Protein AF-A0A932XPP7-F1 (afdb_monomer)

Nearest PDB structures (foldseek):
  5tsh-assembly1_D  TM=9.395E-01  e=2.235E-09  Geobacter metallireducens GS-15
  5zfr-assembly1_C-2  TM=9.246E-01  e=1.390E-09  Geobacter sulfurreducens PCA
  1p9w-assembly1_A  TM=8.836E-01  e=1.565E-09  Vibrio cholerae
  5tsg-assembly1_D-2  TM=9.368E-01  e=6.900E-09  Geobacter metallireducens GS-15
  6f8l-assembly1_E  TM=8.990E-01  e=9.283E-09  Thermus thermophilus HB8

Solvent-accessible surface area (backbone atoms only — not comparable to full-atom values): 7023 Å² total; per-residue (Å²): 140,77,65,84,56,81,69,66,54,73,79,45,60,71,58,60,44,48,53,48,52,53,53,54,48,37,58,74,67,56,27,46,34,38,39,43,36,47,42,92,87,40,40,49,30,34,34,25,40,92,87,40,80,41,82,48,92,49,65,60,54,87,51,46,68,58,44,54,28,51,56,25,51,65,33,76,38,74,57,57,88,85,53,77,66,46,75,39,59,31,78,43,79,54,97,78,42,75,37,50,31,39,39,38,37,44,79,50,99,55,40,63,28,38,35,40,34,46,52,80,76,83,127

Sequence (123 aa):
MAGENPENLKEEPPVRRLVELVISHAIKEGAQEIRFEPLEQSVSLQCRVNGVWQPIAPPAKVLYPAIVGRLKVLAGVPSKLGAQPGKATFLHEYGGASVTCHLTITSSRFGDTVTVSLARHAS

Mean predicted aligned error: 6.15 Å

Structure (mmCIF, N/CA/C/O backbone):
data_AF-A0A932XPP7-F1
#
_entry.id   AF-A0A932XPP7-F1
#
loop_
_atom_site.group_PDB
_atom_site.id
_atom_site.type_symbol
_atom_site.label_atom_id
_atom_site.label_alt_id
_atom_site.label_comp_id
_atom_site.label_asym_id
_atom_site.label_entity_id
_atom_site.label_seq_id
_atom_site.pdbx_PDB_ins_code
_atom_site.Cartn_x
_atom_site.Cartn_y
_atom_site.Cartn_z
_atom_site.occupancy
_atom_site.B_iso_or_equiv
_atom_site.auth_seq_id
_atom_site.auth_comp_id
_atom_site.auth_asym_id
_atom_site.auth_atom_id
_atom_site.pdbx_PDB_model_num
ATOM 1 N N . MET A 1 1 ? -1.324 -18.259 -20.410 1.00 38.97 1 MET A N 1
ATOM 2 C CA . MET A 1 1 ? -1.196 -16.832 -20.760 1.00 38.97 1 MET A CA 1
ATOM 3 C C . MET A 1 1 ? -2.507 -16.155 -20.418 1.00 38.97 1 MET A C 1
ATOM 5 O O . MET A 1 1 ? -3.484 -16.370 -21.118 1.00 38.97 1 MET A O 1
ATOM 9 N N . ALA A 1 2 ? -2.550 -15.421 -19.315 1.00 41.34 2 ALA A N 1
ATOM 10 C CA . ALA A 1 2 ? -3.637 -14.501 -19.015 1.00 41.34 2 ALA A CA 1
ATOM 11 C C . ALA A 1 2 ? -2.961 -13.198 -18.593 1.00 41.34 2 ALA A C 1
ATOM 13 O O . ALA A 1 2 ? -2.680 -12.993 -17.420 1.00 41.34 2 ALA A O 1
ATOM 14 N N . GLY A 1 3 ? -2.595 -12.376 -19.580 1.00 44.12 3 GLY A N 1
ATOM 15 C CA . GLY A 1 3 ? -2.373 -10.963 -19.301 1.00 44.12 3 GLY A CA 1
ATOM 16 C C . GLY A 1 3 ? -3.700 -10.415 -18.793 1.00 44.12 3 GLY A C 1
ATOM 17 O O . GLY A 1 3 ? -4.741 -10.694 -19.391 1.00 44.12 3 GLY A O 1
ATOM 18 N N . GLU A 1 4 ? -3.680 -9.757 -17.642 1.00 50.62 4 GLU A N 1
ATOM 19 C CA . GLU A 1 4 ? -4.886 -9.316 -16.953 1.00 50.62 4 GLU A CA 1
ATOM 20 C C . GLU A 1 4 ? -5.755 -8.449 -17.872 1.00 50.62 4 GLU A C 1
ATOM 22 O O . GLU A 1 4 ? -5.385 -7.344 -18.266 1.00 50.62 4 GLU A O 1
ATOM 27 N N . ASN A 1 5 ? -6.924 -8.978 -18.241 1.00 47.81 5 ASN A N 1
ATOM 28 C CA . ASN A 1 5 ? -7.935 -8.235 -18.978 1.00 47.81 5 ASN A CA 1
ATOM 29 C C . ASN A 1 5 ? -8.579 -7.229 -18.002 1.00 47.81 5 ASN A C 1
ATOM 31 O O . ASN A 1 5 ? -9.127 -7.664 -16.983 1.00 47.81 5 ASN A O 1
ATOM 35 N N . PRO A 1 6 ? -8.580 -5.910 -18.276 1.00 50.81 6 PRO A N 1
ATOM 36 C CA . PRO A 1 6 ? -9.105 -4.891 -17.356 1.00 50.81 6 PRO A CA 1
ATOM 37 C C . PRO A 1 6 ? -10.607 -5.037 -17.045 1.00 50.81 6 PRO A C 1
ATOM 39 O O . PRO A 1 6 ? -11.132 -4.365 -16.155 1.00 50.81 6 PRO A O 1
ATOM 42 N N . GLU A 1 7 ? -11.314 -5.912 -17.759 1.00 49.75 7 GLU A N 1
ATOM 43 C CA . GLU A 1 7 ? -12.720 -6.234 -17.520 1.00 49.75 7 GLU A CA 1
ATOM 44 C C . GLU A 1 7 ? -12.923 -7.139 -16.295 1.00 49.75 7 GLU A C 1
ATOM 46 O O . GLU A 1 7 ? -13.925 -6.979 -15.603 1.00 49.75 7 GLU A O 1
ATOM 51 N N . ASN A 1 8 ? -11.942 -7.984 -15.944 1.00 51.47 8 ASN A N 1
ATOM 52 C CA . ASN A 1 8 ? -12.013 -8.880 -14.779 1.00 51.47 8 ASN A CA 1
ATOM 53 C C . ASN A 1 8 ? -11.986 -8.109 -13.440 1.00 51.47 8 ASN A C 1
ATOM 55 O O . ASN A 1 8 ? -12.499 -8.570 -12.428 1.00 51.47 8 ASN A O 1
ATOM 59 N N . LEU A 1 9 ? -11.456 -6.879 -13.442 1.00 52.78 9 LEU A N 1
ATOM 60 C CA . LEU A 1 9 ? -11.437 -5.981 -12.278 1.00 52.78 9 LEU A CA 1
ATOM 61 C C . LEU A 1 9 ? -12.823 -5.406 -11.937 1.00 52.78 9 LEU A C 1
ATOM 63 O O . LEU A 1 9 ? -13.003 -4.843 -10.856 1.00 52.78 9 LEU A O 1
ATOM 67 N N . LYS A 1 10 ? -13.804 -5.459 -12.851 1.00 54.09 10 LYS A N 1
ATOM 68 C CA . LYS A 1 10 ? -15.144 -4.889 -12.610 1.00 54.09 10 LYS A CA 1
ATOM 69 C C . LYS A 1 10 ? -15.982 -5.727 -11.640 1.00 54.09 10 LYS A C 1
ATOM 71 O O . LYS A 1 10 ? -16.845 -5.160 -10.980 1.00 54.09 10 LYS A O 1
ATOM 76 N N . GLU A 1 11 ? -15.705 -7.024 -11.535 1.00 57.41 11 GLU A N 1
ATOM 77 C CA . GLU A 1 11 ? -16.440 -7.965 -10.676 1.00 57.41 11 GLU A CA 1
ATOM 78 C C . GLU A 1 11 ? -15.771 -8.170 -9.304 1.00 57.41 11 GLU A C 1
ATOM 80 O O . GLU A 1 11 ? -16.339 -8.792 -8.406 1.00 57.41 11 GLU A O 1
ATOM 85 N N . GLU A 1 12 ? -14.567 -7.627 -9.101 1.00 63.31 12 GLU A N 1
ATOM 86 C CA . GLU A 1 12 ? -13.839 -7.764 -7.843 1.00 63.31 12 GLU A CA 1
ATOM 87 C C . GLU A 1 12 ? -14.356 -6.817 -6.749 1.00 63.31 12 GLU A C 1
ATOM 89 O O . GLU A 1 12 ? -14.720 -5.669 -7.025 1.00 63.31 12 GLU A O 1
ATOM 94 N N . PRO A 1 13 ? -14.304 -7.233 -5.467 1.00 82.06 13 PRO A N 1
ATOM 95 C CA . PRO A 1 13 ? -14.599 -6.339 -4.356 1.00 82.06 13 PRO A CA 1
ATOM 96 C C . PRO A 1 13 ? -13.755 -5.049 -4.431 1.00 82.06 13 PRO A C 1
ATOM 98 O O . PRO A 1 13 ? -12.547 -5.140 -4.676 1.00 82.06 13 PRO A O 1
ATOM 101 N N . PRO A 1 14 ? -14.320 -3.858 -4.136 1.00 84.69 14 PRO A N 1
ATOM 102 C CA . PRO A 1 14 ? -13.661 -2.562 -4.359 1.00 84.69 14 PRO A CA 1
ATOM 103 C C . PRO A 1 14 ? -12.252 -2.441 -3.762 1.00 84.69 14 PRO A C 1
ATOM 105 O O . PRO A 1 14 ? -11.364 -1.824 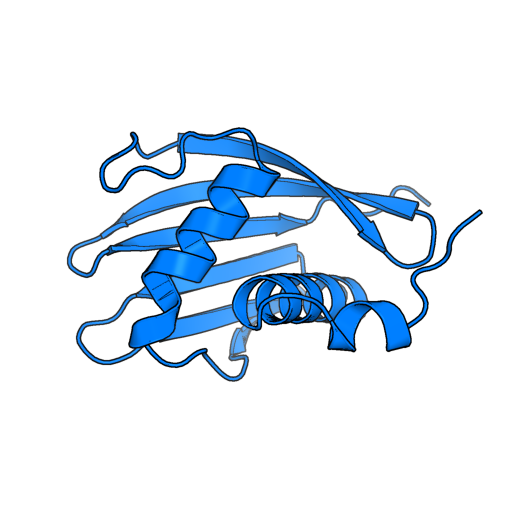-4.343 1.00 84.69 14 PRO A O 1
ATOM 108 N N . VAL A 1 15 ? -12.030 -3.066 -2.604 1.00 91.12 15 VAL A N 1
ATOM 109 C CA . VAL A 1 15 ? -10.742 -3.057 -1.897 1.00 91.12 15 VAL A CA 1
ATOM 110 C C . VAL A 1 15 ? -9.673 -3.862 -2.634 1.00 91.12 15 VAL A C 1
ATOM 112 O O . VAL A 1 15 ? -8.518 -3.444 -2.669 1.00 91.12 15 VAL A O 1
ATOM 115 N N . ARG A 1 16 ? -10.038 -5.004 -3.231 1.00 91.12 16 ARG A N 1
ATOM 116 C CA . ARG A 1 16 ? -9.100 -5.832 -4.000 1.00 91.12 16 ARG A CA 1
ATOM 117 C C . ARG A 1 16 ? -8.598 -5.052 -5.209 1.00 91.12 16 ARG A C 1
ATOM 119 O O . ARG A 1 16 ? -7.390 -4.913 -5.365 1.00 91.12 16 ARG A O 1
ATOM 126 N N . ARG A 1 17 ? -9.529 -4.462 -5.961 1.00 89.81 17 ARG A N 1
ATOM 127 C CA . ARG A 1 17 ? -9.223 -3.617 -7.116 1.00 89.81 17 ARG A CA 1
ATOM 128 C C . ARG A 1 17 ? -8.369 -2.408 -6.746 1.00 89.81 17 ARG A C 1
ATOM 130 O O . ARG A 1 17 ? -7.458 -2.058 -7.480 1.00 89.81 17 ARG A O 1
ATOM 137 N N . LEU A 1 18 ? -8.651 -1.753 -5.622 1.00 92.38 18 LEU A N 1
ATOM 138 C CA . LEU A 1 18 ? -7.849 -0.618 -5.172 1.00 92.38 18 LEU A CA 1
ATOM 139 C C . LEU A 1 18 ? -6.395 -1.024 -4.894 1.00 92.38 18 LEU A C 1
ATOM 141 O O . LEU A 1 18 ? -5.483 -0.337 -5.341 1.00 92.38 18 LEU A O 1
ATOM 145 N N . VAL A 1 19 ? -6.177 -2.122 -4.161 1.00 95.62 19 VAL A N 1
ATOM 146 C CA . VAL A 1 19 ? -4.822 -2.624 -3.873 1.00 95.62 19 VAL A CA 1
ATOM 147 C C . VAL A 1 19 ? -4.092 -2.967 -5.170 1.00 95.62 19 VAL A C 1
ATOM 149 O O . VAL A 1 19 ? -2.946 -2.561 -5.335 1.00 95.62 19 VAL A O 1
ATOM 152 N N . GLU A 1 20 ? -4.783 -3.641 -6.090 1.00 94.06 20 GLU A N 1
ATOM 153 C CA . GLU A 1 20 ? -4.279 -3.981 -7.422 1.00 94.06 20 GLU A CA 1
ATOM 154 C C . GLU A 1 20 ? -3.822 -2.731 -8.186 1.00 94.06 20 GLU A C 1
ATOM 156 O O . GLU A 1 20 ? -2.657 -2.604 -8.556 1.00 94.06 20 GLU A O 1
ATOM 161 N N . LEU A 1 21 ? -4.701 -1.730 -8.303 1.00 94.00 21 LEU A N 1
ATOM 162 C CA . LEU A 1 21 ? -4.403 -0.472 -8.989 1.00 94.00 21 LEU A CA 1
ATOM 163 C C . LEU A 1 21 ? -3.234 0.292 -8.362 1.00 94.00 21 LEU A C 1
ATOM 165 O O . LEU A 1 21 ? -2.438 0.875 -9.094 1.00 94.00 21 LEU A O 1
ATOM 169 N N . VAL A 1 22 ? -3.118 0.313 -7.031 1.00 96.06 22 VAL A N 1
ATOM 170 C CA . VAL A 1 22 ? -2.029 1.028 -6.350 1.00 96.06 22 VAL A CA 1
ATOM 171 C C . VAL A 1 22 ? -0.680 0.353 -6.601 1.00 96.06 22 VAL A C 1
ATOM 173 O O . VAL A 1 22 ? 0.290 1.050 -6.896 1.00 96.06 22 VAL A O 1
ATOM 176 N N . ILE A 1 23 ? -0.606 -0.980 -6.513 1.00 96.38 23 ILE A N 1
ATOM 177 C CA . ILE A 1 23 ? 0.642 -1.716 -6.764 1.00 96.38 23 ILE A CA 1
ATOM 178 C C . ILE A 1 23 ? 1.021 -1.615 -8.247 1.00 96.38 23 ILE A C 1
ATOM 180 O O . ILE A 1 23 ? 2.145 -1.221 -8.556 1.00 96.38 23 ILE A O 1
ATOM 184 N N . SER A 1 24 ? 0.068 -1.850 -9.152 1.00 94.56 24 SER A N 1
ATOM 185 C CA . SER A 1 24 ? 0.251 -1.696 -10.598 1.00 94.56 24 SER A CA 1
ATOM 186 C C . SER A 1 24 ? 0.724 -0.288 -10.982 1.00 94.56 24 SER A C 1
ATOM 188 O O . SER A 1 24 ? 1.665 -0.132 -11.761 1.00 94.56 24 SER A O 1
ATOM 190 N N . HIS A 1 25 ? 0.115 0.761 -10.415 1.00 93.88 25 HIS A N 1
ATOM 191 C CA . HIS A 1 25 ? 0.551 2.141 -10.637 1.00 93.88 25 HIS A CA 1
ATOM 192 C C . HIS A 1 25 ? 1.984 2.362 -10.145 1.00 93.88 25 HIS A C 1
ATOM 194 O O . HIS A 1 25 ? 2.804 2.891 -10.886 1.00 93.88 25 HIS A O 1
ATOM 200 N N . ALA A 1 26 ? 2.319 1.909 -8.937 1.00 95.75 26 ALA A N 1
ATOM 201 C CA . ALA A 1 26 ? 3.664 2.054 -8.391 1.00 95.75 26 ALA A CA 1
ATOM 202 C C . ALA A 1 26 ? 4.728 1.333 -9.238 1.00 95.75 26 ALA A C 1
ATOM 204 O O . ALA A 1 26 ? 5.797 1.895 -9.468 1.00 95.75 26 ALA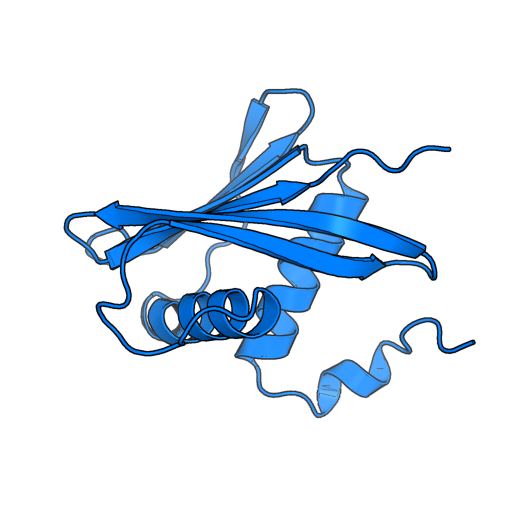 A O 1
ATOM 205 N N . ILE A 1 27 ? 4.431 0.132 -9.747 1.00 94.88 27 ILE A N 1
ATOM 206 C CA . ILE A 1 27 ? 5.319 -0.595 -10.666 1.00 94.88 27 ILE A CA 1
ATOM 207 C C . ILE A 1 27 ? 5.503 0.196 -11.964 1.00 94.88 27 ILE A C 1
ATOM 209 O O . ILE A 1 27 ? 6.633 0.386 -12.411 1.00 94.88 27 ILE A O 1
ATOM 213 N N . LYS A 1 28 ? 4.409 0.706 -12.542 1.00 93.06 28 LYS A N 1
ATOM 214 C CA . LYS A 1 28 ? 4.439 1.510 -13.769 1.00 93.06 28 LYS A CA 1
ATOM 215 C C . LYS A 1 28 ? 5.281 2.781 -13.627 1.00 93.06 28 LYS A C 1
ATOM 217 O O . LY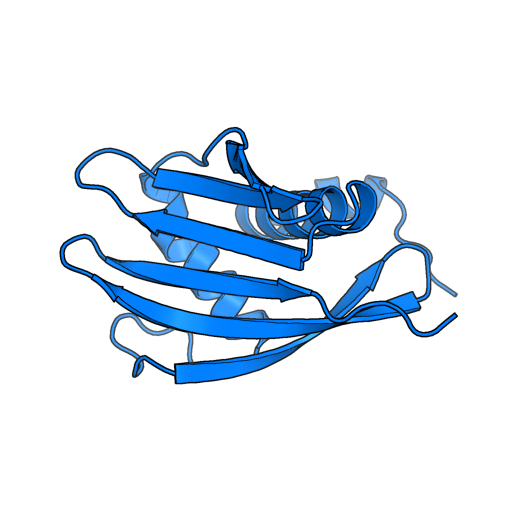S A 1 28 ? 6.021 3.116 -14.546 1.00 93.06 28 LYS A O 1
ATOM 222 N N . GLU A 1 29 ? 5.196 3.455 -12.483 1.00 93.69 29 GLU A N 1
ATOM 223 C CA . GLU A 1 29 ? 5.993 4.650 -12.172 1.00 93.69 29 GLU A CA 1
ATOM 224 C C . GLU A 1 29 ? 7.450 4.320 -11.788 1.00 93.69 29 GLU A C 1
ATOM 226 O O . GLU A 1 29 ? 8.245 5.219 -11.513 1.00 93.69 29 GLU A O 1
ATOM 231 N N . GLY A 1 30 ? 7.831 3.038 -11.738 1.00 93.56 30 GLY A N 1
ATOM 232 C CA . GLY A 1 30 ? 9.167 2.613 -11.321 1.00 93.56 30 GLY A CA 1
ATOM 233 C C . GLY A 1 30 ? 9.451 2.880 -9.839 1.00 93.56 30 GLY A C 1
ATOM 234 O O . GLY A 1 30 ? 10.605 3.094 -9.454 1.00 93.56 30 GLY A O 1
ATOM 235 N N . ALA A 1 31 ? 8.417 2.899 -8.995 1.00 96.62 31 ALA A N 1
ATOM 236 C CA . ALA A 1 31 ? 8.554 3.111 -7.561 1.00 96.62 31 ALA A CA 1
ATOM 237 C C . ALA A 1 31 ? 9.329 1.967 -6.888 1.00 96.62 31 ALA A C 1
ATOM 239 O O . ALA A 1 31 ? 9.264 0.809 -7.289 1.00 96.62 31 ALA A O 1
ATOM 240 N N . GLN A 1 32 ? 10.068 2.300 -5.834 1.00 96.56 32 GLN A N 1
ATOM 241 C CA . GLN A 1 32 ? 10.793 1.340 -5.004 1.00 96.56 32 GLN A CA 1
ATOM 242 C C . GLN A 1 32 ? 9.953 0.895 -3.805 1.00 96.56 32 GLN A C 1
ATOM 244 O O . GLN A 1 32 ? 10.099 -0.225 -3.323 1.00 96.56 32 GLN A O 1
ATOM 249 N N . GLU A 1 33 ? 9.090 1.779 -3.301 1.00 97.06 33 GLU A N 1
ATOM 250 C CA . GLU A 1 33 ? 8.282 1.535 -2.108 1.00 97.06 33 GLU A CA 1
ATOM 251 C C . GLU A 1 33 ? 6.917 2.209 -2.222 1.00 97.06 33 GLU A C 1
ATOM 253 O O . GLU A 1 33 ? 6.796 3.288 -2.799 1.00 97.06 33 GLU A O 1
ATOM 258 N N . ILE A 1 34 ? 5.910 1.595 -1.611 1.00 98.19 34 ILE A N 1
ATOM 259 C CA . ILE A 1 34 ? 4.574 2.146 -1.391 1.00 98.19 34 ILE A CA 1
ATOM 260 C C . ILE A 1 34 ? 4.340 2.148 0.114 1.00 98.19 34 ILE A C 1
ATOM 262 O O . ILE A 1 34 ? 4.507 1.113 0.759 1.00 98.19 34 ILE A O 1
ATOM 266 N N . ARG A 1 35 ? 3.938 3.279 0.686 1.00 98.12 35 ARG A N 1
ATOM 267 C CA . ARG A 1 35 ? 3.639 3.416 2.111 1.00 98.12 35 ARG A CA 1
ATOM 268 C C . ARG A 1 35 ? 2.190 3.818 2.317 1.00 98.12 35 ARG A C 1
ATOM 270 O O . ARG A 1 35 ? 1.754 4.858 1.837 1.00 98.12 35 ARG A O 1
ATOM 277 N N . PHE A 1 36 ? 1.494 3.000 3.092 1.00 96.88 36 PHE A N 1
ATOM 278 C CA . PHE A 1 36 ? 0.162 3.227 3.620 1.00 96.88 36 PHE A CA 1
ATOM 279 C C . PHE A 1 36 ? 0.305 3.549 5.108 1.00 96.88 36 PHE A C 1
ATOM 281 O O . PHE A 1 36 ? 0.719 2.692 5.890 1.00 96.88 36 PHE A O 1
ATOM 288 N N . GLU A 1 37 ? -0.002 4.778 5.502 1.00 96.50 37 GLU A N 1
ATOM 289 C CA . GLU A 1 37 ? 0.111 5.221 6.890 1.00 96.50 37 GLU A CA 1
ATOM 290 C C . GLU A 1 37 ? -1.242 5.735 7.394 1.00 96.50 37 GLU A C 1
ATOM 292 O O . GLU A 1 37 ? -1.799 6.685 6.833 1.00 96.50 37 GLU A O 1
ATOM 297 N N . PRO A 1 38 ? -1.811 5.124 8.445 1.00 95.88 38 PRO A N 1
ATOM 298 C CA . PRO A 1 38 ? -3.035 5.618 9.033 1.00 95.88 38 PRO A CA 1
ATOM 299 C C . PRO A 1 38 ? -2.733 6.846 9.895 1.00 95.88 38 PRO A C 1
ATOM 301 O O . PRO A 1 38 ? -1.924 6.793 10.815 1.00 95.88 38 PRO A O 1
ATOM 304 N N . LEU A 1 39 ? -3.460 7.929 9.653 1.00 96.62 39 LEU A N 1
ATOM 305 C CA . LEU A 1 39 ? -3.505 9.106 10.518 1.00 96.62 39 LEU A CA 1
ATOM 306 C C . LEU A 1 39 ? -4.799 9.087 11.339 1.00 96.62 39 LEU A C 1
ATOM 308 O O . LEU A 1 39 ? -5.628 8.188 11.179 1.00 96.62 39 LEU A O 1
ATOM 312 N N . GLU A 1 40 ? -4.995 10.069 12.213 1.00 95.62 40 GLU A N 1
ATOM 313 C CA . GLU A 1 40 ? -6.166 10.124 13.096 1.00 95.62 40 GLU A CA 1
ATOM 314 C C . GLU A 1 40 ? -7.492 10.086 12.317 1.00 95.62 40 GLU A C 1
ATOM 316 O O . GLU A 1 40 ? -8.346 9.245 12.589 1.00 95.62 40 GLU A O 1
ATOM 321 N N . GLN A 1 41 ? -7.629 10.941 11.300 1.00 95.50 41 GLN A N 1
ATOM 322 C CA . GLN A 1 41 ? -8.863 11.104 10.514 1.00 95.50 41 GLN A CA 1
ATOM 323 C C . GLN A 1 41 ? -8.685 10.776 9.022 1.00 95.50 41 GLN A C 1
ATOM 325 O O . GLN A 1 41 ? -9.624 10.877 8.235 1.00 95.50 41 GLN A O 1
ATOM 330 N N . SER A 1 42 ? -7.484 10.379 8.604 1.00 96.69 42 SER A N 1
ATOM 331 C CA . SER A 1 42 ? -7.143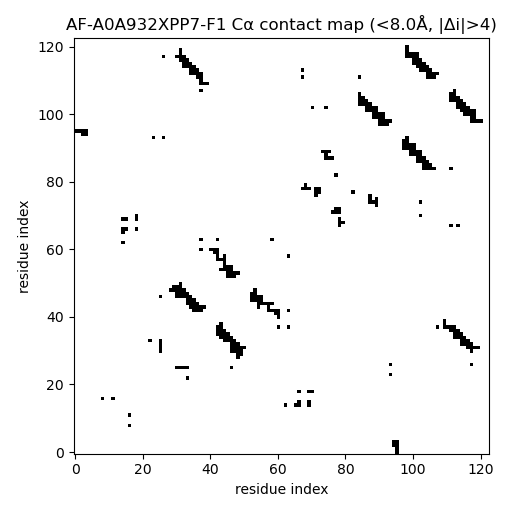 10.174 7.195 1.00 96.69 42 SER A CA 1
ATOM 332 C C . SER A 1 42 ? -6.101 9.070 7.015 1.00 96.69 42 SER A C 1
ATOM 334 O O . SER A 1 42 ? -5.671 8.418 7.970 1.00 96.69 42 SER A O 1
ATOM 336 N N . VAL A 1 43 ? -5.732 8.813 5.765 1.00 97.31 43 VAL A N 1
ATOM 337 C CA . VAL A 1 43 ? -4.643 7.911 5.390 1.00 97.31 43 VAL A CA 1
ATOM 338 C C . VAL A 1 43 ? -3.663 8.723 4.558 1.00 97.31 43 VAL A C 1
ATOM 340 O O . VAL A 1 43 ? -4.084 9.475 3.684 1.00 97.31 43 VAL A O 1
ATOM 343 N N . SER A 1 44 ? -2.371 8.580 4.829 1.00 97.50 44 SER A N 1
ATOM 344 C CA . SER A 1 44 ? -1.316 9.008 3.918 1.00 97.50 44 SER A CA 1
ATOM 345 C C . SER A 1 44 ? -0.956 7.828 3.019 1.00 97.50 44 SER A C 1
ATOM 347 O O . SER A 1 44 ? -0.713 6.721 3.506 1.00 97.50 44 SER A O 1
ATOM 349 N N . LEU A 1 45 ? -0.964 8.052 1.706 1.00 97.94 45 LEU A N 1
ATOM 350 C CA . LEU A 1 45 ? -0.496 7.092 0.714 1.00 97.94 45 LEU A CA 1
ATOM 351 C C . LEU A 1 45 ? 0.610 7.748 -0.105 1.00 97.94 45 LEU A C 1
ATOM 353 O O . LEU A 1 45 ? 0.397 8.798 -0.708 1.00 97.94 45 LEU A O 1
ATOM 357 N N . GLN A 1 46 ? 1.794 7.146 -0.109 1.00 98.00 46 GLN A N 1
ATOM 358 C CA . GLN A 1 46 ? 2.955 7.691 -0.807 1.00 98.00 46 GLN A CA 1
ATOM 359 C C . GLN A 1 46 ? 3.710 6.587 -1.541 1.00 98.00 46 GLN A C 1
ATOM 361 O O . GLN A 1 46 ? 3.834 5.477 -1.026 1.00 98.00 46 GLN A O 1
ATOM 366 N N . CYS A 1 47 ? 4.261 6.897 -2.710 1.00 97.44 47 CYS A N 1
ATOM 367 C CA . CYS A 1 47 ? 5.238 6.054 -3.390 1.00 97.44 47 CYS A CA 1
ATOM 368 C C . CYS A 1 47 ? 6.622 6.701 -3.339 1.00 97.44 47 CYS A C 1
ATOM 370 O O . CYS A 1 47 ? 6.751 7.923 -3.304 1.00 97.44 47 CYS A O 1
ATOM 372 N N . ARG A 1 48 ? 7.677 5.888 -3.326 1.00 97.69 48 ARG A N 1
ATOM 373 C CA . ARG A 1 48 ? 9.054 6.364 -3.438 1.00 97.69 48 ARG A CA 1
ATOM 374 C C . ARG A 1 48 ? 9.551 6.132 -4.854 1.00 97.69 48 ARG A C 1
ATOM 376 O O . ARG A 1 48 ? 9.869 5.000 -5.206 1.00 97.69 48 ARG A O 1
ATOM 383 N N . VAL A 1 49 ? 9.625 7.187 -5.654 1.00 95.81 49 VAL A N 1
ATOM 384 C CA . VAL A 1 49 ? 10.082 7.144 -7.050 1.00 95.81 49 VAL A CA 1
ATOM 385 C C . VAL A 1 49 ? 11.411 7.880 -7.137 1.00 95.81 49 VAL A C 1
ATOM 387 O O . VAL A 1 49 ? 11.542 8.990 -6.627 1.00 95.81 49 VAL A O 1
ATOM 390 N N . ASN A 1 50 ? 12.426 7.250 -7.733 1.00 92.19 50 ASN A N 1
ATOM 391 C CA . ASN A 1 50 ? 13.794 7.779 -7.795 1.00 92.19 50 ASN A CA 1
ATOM 392 C C . ASN A 1 50 ? 14.314 8.322 -6.449 1.00 92.19 50 ASN A C 1
ATOM 394 O O . ASN A 1 50 ? 14.938 9.376 -6.377 1.00 92.19 50 ASN A O 1
ATOM 398 N N . GLY A 1 51 ? 14.022 7.607 -5.359 1.00 92.00 51 GLY A N 1
ATOM 399 C CA . GLY A 1 51 ? 14.439 7.985 -4.011 1.00 92.00 51 GLY A CA 1
ATOM 400 C C . GLY A 1 51 ? 13.590 9.065 -3.328 1.00 92.00 51 GLY A C 1
ATOM 401 O O . GLY A 1 51 ? 13.781 9.262 -2.125 1.00 92.00 51 GLY A O 1
ATOM 402 N N . VAL A 1 52 ? 12.635 9.690 -4.021 1.00 96.62 52 VAL A N 1
ATOM 403 C CA . VAL A 1 52 ? 11.789 10.782 -3.512 1.00 96.62 52 VAL A CA 1
ATOM 404 C C . VAL A 1 52 ? 10.383 10.275 -3.190 1.00 96.62 52 VAL A C 1
ATOM 406 O O . VAL A 1 52 ? 9.781 9.562 -3.988 1.00 96.62 52 VAL A O 1
ATOM 409 N N . TRP A 1 53 ? 9.847 10.650 -2.026 1.00 97.69 53 TRP A N 1
ATOM 410 C CA . TRP A 1 53 ? 8.461 10.353 -1.657 1.00 97.69 53 TRP A CA 1
ATOM 411 C C . TRP A 1 53 ? 7.493 11.278 -2.392 1.00 97.69 53 TRP A C 1
ATOM 413 O O . TRP A 1 53 ? 7.593 12.500 -2.285 1.00 97.69 53 TRP A O 1
ATOM 423 N N . GLN A 1 54 ? 6.541 10.688 -3.101 1.00 96.62 54 GLN A N 1
ATOM 424 C CA . GLN A 1 54 ? 5.494 11.376 -3.839 1.00 96.62 54 GLN A CA 1
ATOM 425 C C . GLN A 1 54 ? 4.125 10.942 -3.299 1.00 96.62 54 GLN A C 1
ATOM 427 O O . GLN A 1 54 ? 3.891 9.743 -3.120 1.00 96.62 54 GLN A O 1
ATOM 432 N N . PRO A 1 55 ? 3.222 11.885 -2.983 1.00 96.31 55 PRO A N 1
ATOM 433 C CA . PRO A 1 55 ? 1.884 11.549 -2.519 1.00 96.31 55 PRO A CA 1
ATOM 434 C C . PRO A 1 55 ? 1.040 10.964 -3.655 1.00 96.31 55 PRO A C 1
ATOM 436 O O . PRO A 1 55 ? 1.077 11.445 -4.785 1.00 96.31 55 PRO A O 1
ATOM 439 N N . ILE A 1 56 ? 0.228 9.965 -3.323 1.00 94.88 56 ILE A N 1
ATOM 440 C CA . ILE A 1 56 ? -0.826 9.415 -4.180 1.00 94.88 56 ILE A CA 1
ATOM 441 C C . ILE A 1 56 ? -2.168 9.715 -3.506 1.00 94.88 56 ILE A C 1
ATOM 443 O O . ILE A 1 56 ? -2.241 9.834 -2.281 1.00 94.88 56 ILE A O 1
ATOM 447 N N . ALA A 1 57 ? -3.239 9.831 -4.296 1.00 93.19 57 ALA A N 1
ATOM 448 C CA . ALA A 1 57 ? -4.594 9.980 -3.776 1.00 93.19 57 ALA A CA 1
ATOM 449 C C . ALA A 1 57 ? -4.898 8.882 -2.732 1.00 93.19 57 ALA A C 1
ATOM 451 O O . ALA A 1 57 ? -4.908 7.695 -3.077 1.00 93.19 57 ALA A O 1
ATOM 452 N N . PRO A 1 58 ? -5.115 9.244 -1.454 1.00 94.12 58 PRO A N 1
ATOM 453 C CA . PRO A 1 58 ? -5.285 8.253 -0.411 1.00 94.12 58 PRO A CA 1
ATOM 454 C C . PRO A 1 58 ? -6.687 7.641 -0.454 1.00 94.12 58 PRO A C 1
ATOM 456 O O . PRO A 1 58 ? -7.652 8.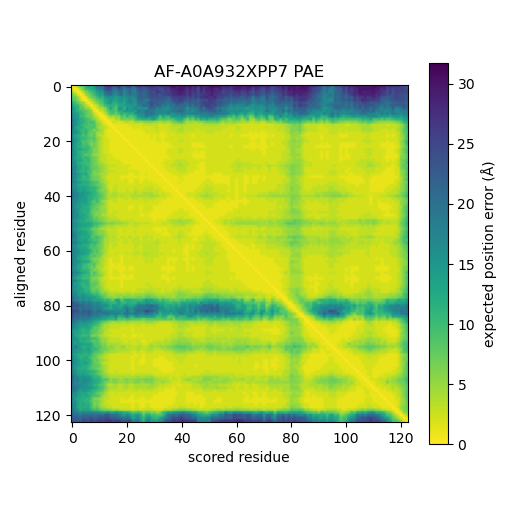296 -0.860 1.00 94.12 58 PRO A O 1
ATOM 459 N N . PRO A 1 59 ? -6.843 6.396 0.018 1.00 93.06 59 PRO A N 1
ATOM 460 C CA . PRO A 1 59 ? -8.160 5.814 0.198 1.00 93.06 59 PRO A CA 1
ATOM 461 C C . PRO A 1 59 ? -8.921 6.499 1.335 1.00 93.06 59 PRO A C 1
ATOM 463 O O . PRO A 1 59 ? -8.334 7.039 2.276 1.00 93.06 59 PRO A O 1
ATOM 466 N N . ALA A 1 60 ? -10.250 6.388 1.305 1.00 94.19 60 ALA A N 1
ATOM 467 C CA . ALA A 1 60 ? -11.072 6.768 2.445 1.00 94.19 60 ALA A CA 1
ATOM 468 C C . ALA A 1 60 ? -10.652 5.971 3.694 1.00 94.19 60 ALA A C 1
ATOM 470 O O . ALA A 1 60 ? -10.483 4.751 3.632 1.00 94.19 60 ALA A O 1
ATOM 471 N N . LYS A 1 61 ? -10.536 6.647 4.846 1.00 93.31 61 LYS A N 1
ATOM 472 C CA . LYS A 1 61 ? -10.081 6.051 6.117 1.00 93.31 61 LYS A CA 1
ATOM 473 C C . LYS A 1 61 ? -10.842 4.776 6.492 1.00 93.31 61 LYS A C 1
ATOM 475 O O . LYS A 1 61 ? -10.237 3.825 6.979 1.00 93.31 61 LYS A O 1
ATOM 480 N N . VAL A 1 62 ? -12.144 4.732 6.209 1.00 93.19 62 VAL A N 1
ATOM 481 C CA . VAL A 1 62 ? -13.019 3.576 6.469 1.00 93.19 62 VAL A CA 1
ATOM 482 C C . VAL A 1 62 ? -12.586 2.302 5.727 1.00 93.19 62 VAL A C 1
ATOM 484 O O . VAL A 1 62 ? -12.812 1.200 6.216 1.00 93.19 62 VAL A O 1
ATOM 487 N N . LEU A 1 63 ? -11.916 2.431 4.578 1.00 93.69 63 LEU A N 1
ATOM 488 C CA . LEU A 1 63 ? -11.434 1.296 3.786 1.00 93.69 63 LEU A CA 1
ATOM 489 C C . LEU A 1 63 ? -10.095 0.748 4.294 1.00 93.69 63 LEU A C 1
ATOM 491 O O . LEU A 1 63 ? -9.713 -0.367 3.937 1.00 93.69 63 LEU A O 1
ATOM 495 N N . TYR A 1 64 ? -9.380 1.504 5.130 1.00 93.75 64 TYR A N 1
ATOM 496 C CA . TYR A 1 64 ? -8.018 1.181 5.545 1.00 93.75 64 TYR A CA 1
ATOM 497 C C . TYR A 1 64 ? -7.863 -0.212 6.183 1.00 93.75 64 TYR A C 1
ATOM 499 O O . TYR A 1 64 ? -6.977 -0.954 5.756 1.00 93.75 64 TYR A O 1
ATOM 507 N N . PRO A 1 65 ? -8.728 -0.644 7.126 1.00 92.00 65 PRO A N 1
ATOM 508 C CA . PRO A 1 65 ? -8.601 -1.976 7.721 1.00 92.00 65 PRO A CA 1
ATOM 509 C C . PRO A 1 65 ? -8.727 -3.102 6.687 1.00 92.00 65 PRO A C 1
ATOM 511 O O . PRO A 1 65 ? -8.010 -4.099 6.758 1.00 92.00 65 PRO A O 1
ATOM 514 N N . ALA A 1 66 ? -9.601 -2.926 5.692 1.00 92.81 66 ALA A N 1
ATOM 515 C CA . ALA A 1 66 ? -9.791 -3.901 4.626 1.00 92.81 66 ALA A CA 1
ATOM 516 C C . ALA A 1 66 ? -8.583 -3.949 3.674 1.00 92.81 66 ALA A C 1
ATOM 518 O O . ALA A 1 66 ? -8.189 -5.033 3.245 1.00 92.81 66 ALA A O 1
ATOM 519 N N . ILE A 1 67 ? -7.960 -2.800 3.388 1.00 94.56 67 ILE A N 1
ATOM 520 C CA . ILE A 1 67 ? -6.724 -2.708 2.592 1.00 94.56 67 ILE A CA 1
ATOM 521 C C . ILE A 1 67 ? -5.586 -3.460 3.288 1.00 94.56 67 ILE A C 1
ATOM 523 O O . ILE A 1 67 ? -4.954 -4.323 2.679 1.00 94.56 67 ILE A O 1
ATOM 527 N N . VAL A 1 68 ? -5.372 -3.199 4.583 1.00 93.56 68 VAL A N 1
ATOM 528 C CA . VAL A 1 68 ? -4.364 -3.908 5.389 1.00 93.56 68 VAL A CA 1
ATOM 529 C C . VAL A 1 68 ? -4.647 -5.412 5.404 1.00 93.56 68 VAL A C 1
ATOM 531 O O . VAL A 1 68 ? -3.738 -6.212 5.191 1.00 93.56 68 VAL A O 1
ATOM 534 N N . GLY A 1 69 ? -5.907 -5.812 5.600 1.00 92.56 69 GLY A N 1
ATOM 535 C CA . GLY A 1 69 ? -6.319 -7.215 5.552 1.00 92.56 69 GLY A CA 1
ATOM 536 C C . GLY A 1 69 ? -6.023 -7.877 4.204 1.00 92.56 69 GLY A C 1
ATOM 537 O O . GLY A 1 69 ? -5.503 -8.990 4.174 1.00 92.56 69 GLY A O 1
ATOM 538 N N . ARG A 1 70 ? -6.285 -7.188 3.086 1.00 94.12 70 ARG A N 1
ATOM 539 C CA . ARG A 1 70 ? -5.988 -7.696 1.740 1.00 94.12 70 ARG A CA 1
ATOM 540 C C . ARG A 1 70 ? -4.488 -7.882 1.517 1.00 94.12 70 ARG A C 1
ATOM 542 O O . ARG A 1 70 ? -4.099 -8.925 1.000 1.00 94.12 70 ARG A O 1
ATOM 549 N N . LEU A 1 71 ? -3.659 -6.925 1.936 1.00 94.56 71 LEU A N 1
ATOM 550 C CA . LEU A 1 71 ? -2.198 -7.036 1.851 1.00 94.56 71 LEU A CA 1
ATOM 551 C C . LEU A 1 71 ? -1.667 -8.193 2.712 1.00 94.56 71 LEU A C 1
ATOM 553 O O . LEU A 1 71 ? -0.828 -8.961 2.250 1.00 94.56 71 LEU A O 1
ATOM 557 N N . LYS A 1 72 ? -2.211 -8.380 3.924 1.00 91.94 72 LYS A N 1
ATOM 558 C CA . LYS A 1 72 ? 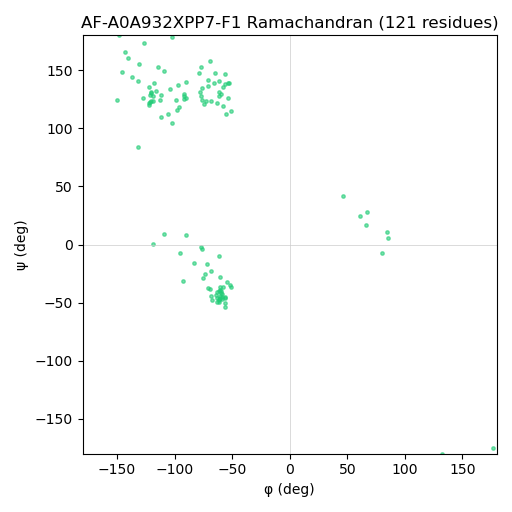-1.895 -9.536 4.781 1.00 91.94 72 LYS A CA 1
ATOM 559 C C . LYS A 1 72 ? -2.233 -10.859 4.083 1.00 91.94 72 LYS A C 1
ATOM 561 O O . LYS A 1 72 ? -1.382 -11.738 4.031 1.00 91.94 72 LYS A O 1
ATOM 566 N N . VAL A 1 73 ? -3.417 -10.967 3.472 1.00 92.31 73 VAL A N 1
ATOM 567 C CA . VAL A 1 73 ? -3.828 -12.161 2.707 1.00 92.31 73 VAL A CA 1
ATOM 568 C C . VAL A 1 73 ? -2.892 -12.435 1.530 1.00 92.31 73 VAL A C 1
ATOM 570 O O . VAL A 1 73 ? -2.478 -13.578 1.360 1.00 92.31 73 VAL A O 1
ATOM 573 N N . LEU A 1 74 ? -2.530 -11.413 0.743 1.00 92.75 74 LEU A N 1
ATOM 574 C CA . LEU A 1 74 ? -1.581 -11.564 -0.371 1.00 92.75 74 LEU A CA 1
ATOM 575 C C . LEU A 1 74 ? -0.228 -12.107 0.102 1.00 92.75 74 LEU A C 1
ATOM 577 O O . LEU A 1 74 ? 0.377 -12.925 -0.580 1.00 92.75 74 LEU A O 1
ATOM 581 N N . ALA A 1 75 ? 0.209 -11.693 1.290 1.00 91.94 75 ALA A N 1
ATOM 582 C CA . ALA A 1 75 ? 1.474 -12.104 1.884 1.00 91.94 75 ALA A CA 1
ATOM 583 C C . ALA A 1 75 ? 1.404 -13.367 2.758 1.00 91.94 75 ALA A C 1
ATOM 585 O O . ALA A 1 75 ? 2.378 -13.685 3.437 1.00 91.94 75 ALA A O 1
ATOM 586 N N . GLY A 1 76 ? 0.269 -14.077 2.780 1.00 90.06 76 GLY A N 1
ATOM 587 C CA . GLY A 1 76 ? 0.093 -15.278 3.606 1.00 90.06 76 GLY A CA 1
ATOM 588 C C . GLY A 1 76 ? 0.104 -15.012 5.119 1.00 90.06 76 GLY A C 1
ATOM 589 O O . GLY A 1 76 ? 0.280 -15.935 5.911 1.00 90.06 76 GLY A O 1
ATOM 590 N N . VAL A 1 77 ? -0.084 -13.759 5.537 1.00 87.12 77 VAL A N 1
ATOM 591 C CA . VAL A 1 77 ? -0.145 -13.340 6.942 1.00 87.12 77 VAL A CA 1
ATOM 592 C C . VAL A 1 77 ? -1.600 -13.398 7.427 1.00 87.12 77 VAL A C 1
ATOM 594 O O . VAL A 1 77 ? -2.506 -12.983 6.697 1.00 87.12 77 VAL A O 1
ATOM 597 N N . PRO A 1 78 ? -1.874 -13.854 8.666 1.00 83.69 78 PRO A N 1
ATOM 598 C CA . PRO A 1 78 ? -3.220 -13.817 9.230 1.00 83.69 78 PRO A CA 1
ATOM 599 C C . PRO A 1 78 ? -3.828 -12.408 9.177 1.00 83.69 78 PRO A C 1
ATOM 601 O O . PRO A 1 78 ? -3.258 -11.448 9.691 1.00 83.69 78 PRO A O 1
ATOM 604 N N . SER A 1 79 ? -5.021 -12.284 8.596 1.00 76.00 79 SER A N 1
ATOM 605 C CA . SER A 1 79 ? -5.708 -10.999 8.386 1.00 76.00 79 SER A CA 1
ATOM 606 C C . SER A 1 79 ? -6.354 -10.408 9.645 1.00 76.00 79 SER A C 1
ATOM 608 O O . SER A 1 79 ? -6.898 -9.304 9.592 1.00 76.00 79 SER A O 1
ATOM 610 N N . LYS A 1 80 ? -6.309 -11.120 10.779 1.00 74.44 8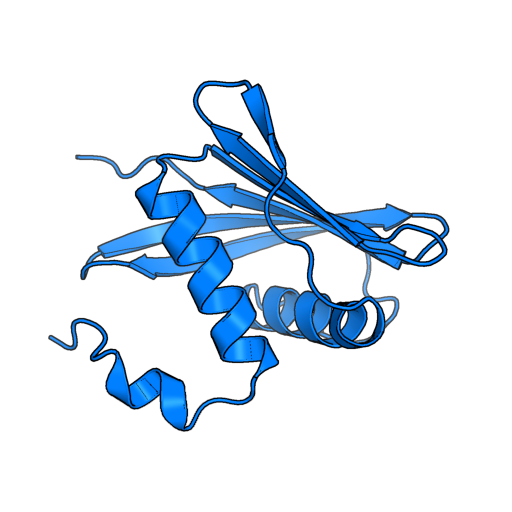0 LYS A N 1
ATOM 611 C CA . LYS A 1 80 ? -6.920 -10.678 12.039 1.00 74.44 80 LYS A CA 1
ATOM 612 C C . LYS A 1 80 ? -6.291 -9.368 12.526 1.00 74.44 80 LYS A C 1
ATOM 614 O O . LYS A 1 80 ? -5.075 -9.166 12.454 1.00 74.44 80 LYS A O 1
ATOM 619 N N . LEU A 1 81 ? -7.137 -8.490 13.061 1.00 58.94 81 LEU A N 1
ATOM 620 C CA . LEU A 1 81 ? -6.702 -7.280 13.751 1.00 58.94 81 LEU A CA 1
ATOM 621 C C . LEU A 1 81 ? -5.818 -7.679 14.949 1.00 58.94 81 LEU A C 1
ATOM 623 O O . LEU A 1 81 ? -6.196 -8.565 15.712 1.00 58.94 81 LEU A O 1
ATOM 627 N N . GLY A 1 82 ? -4.632 -7.075 15.082 1.00 55.72 82 GLY A N 1
ATOM 628 C CA . GLY A 1 82 ? -3.663 -7.414 16.135 1.00 55.72 82 GLY A CA 1
ATOM 629 C C . GLY A 1 82 ? -2.716 -8.586 15.830 1.00 55.72 82 GLY A C 1
ATOM 630 O O . GLY A 1 82 ? -1.951 -8.976 16.709 1.00 55.72 82 GLY A O 1
ATOM 631 N N . ALA A 1 83 ? -2.731 -9.152 14.613 1.00 62.12 83 ALA A N 1
ATOM 632 C CA . ALA A 1 83 ? -1.650 -10.041 14.168 1.00 62.12 83 ALA A CA 1
ATOM 633 C C . ALA A 1 83 ? -0.293 -9.316 14.271 1.00 62.12 83 ALA A C 1
ATOM 635 O O . ALA A 1 83 ? -0.225 -8.130 13.945 1.00 62.12 83 ALA A O 1
ATOM 636 N N . GLN A 1 84 ? 0.751 -10.014 14.742 1.00 64.69 84 GLN A N 1
ATOM 637 C CA . GLN A 1 84 ? 2.036 -9.388 15.076 1.00 64.69 84 GLN A CA 1
ATOM 638 C C . GLN A 1 84 ? 2.599 -8.562 13.904 1.00 64.69 84 GLN A C 1
ATOM 640 O O . GLN A 1 84 ? 2.542 -9.022 12.757 1.00 64.69 84 GLN A O 1
ATOM 645 N N . PRO A 1 85 ? 3.166 -7.370 14.181 1.00 74.12 85 PRO A N 1
ATOM 646 C CA . PRO A 1 85 ? 3.954 -6.642 13.196 1.00 74.12 85 PRO A CA 1
ATOM 647 C C . PRO A 1 85 ? 5.089 -7.536 12.695 1.00 74.12 85 PRO A C 1
ATOM 649 O O . PRO A 1 85 ? 5.618 -8.373 13.427 1.00 74.12 85 PRO A O 1
ATOM 652 N N . GLY A 1 86 ? 5.461 -7.382 11.431 1.00 85.69 86 GLY A N 1
ATOM 653 C CA . GLY A 1 86 ? 6.393 -8.315 10.822 1.00 85.69 86 GLY A CA 1
ATOM 654 C C . GLY A 1 86 ? 6.653 -8.053 9.354 1.00 85.69 86 GLY A C 1
ATOM 655 O O . GLY A 1 86 ? 6.192 -7.067 8.773 1.00 85.69 86 GLY A O 1
ATOM 656 N N . LYS A 1 87 ? 7.431 -8.963 8.772 1.00 91.81 87 LYS A N 1
ATOM 657 C CA . LYS A 1 87 ? 7.815 -8.949 7.365 1.00 91.81 87 LYS A CA 1
ATOM 658 C C . LYS A 1 87 ? 7.279 -10.196 6.681 1.00 91.81 87 LYS A C 1
ATOM 660 O O . LYS A 1 87 ? 7.358 -11.285 7.241 1.00 91.81 87 LYS A O 1
ATOM 665 N N . ALA A 1 88 ? 6.775 -10.033 5.471 1.00 94.19 88 ALA A N 1
ATOM 666 C CA . ALA A 1 88 ? 6.341 -11.122 4.611 1.00 94.19 88 ALA A CA 1
ATOM 667 C C . ALA A 1 88 ? 6.692 -10.798 3.156 1.00 94.19 88 ALA A C 1
ATOM 669 O O . ALA A 1 88 ? 7.060 -9.671 2.834 1.00 94.19 88 ALA A O 1
ATOM 670 N N . THR A 1 89 ? 6.645 -11.789 2.272 1.00 95.38 89 THR A N 1
ATOM 671 C CA . THR A 1 89 ? 6.942 -11.608 0.845 1.00 95.38 89 THR A CA 1
ATOM 672 C C . THR A 1 89 ? 5.844 -12.260 0.023 1.00 95.38 89 THR A C 1
ATOM 674 O O . THR A 1 89 ? 5.357 -13.326 0.390 1.00 95.38 89 THR A O 1
ATOM 677 N N . PHE A 1 90 ? 5.451 -11.614 -1.069 1.00 95.25 90 PHE A N 1
ATOM 678 C CA . PHE A 1 90 ? 4.503 -12.151 -2.038 1.00 95.25 90 PHE A CA 1
ATOM 679 C C . PHE A 1 90 ? 4.927 -11.797 -3.4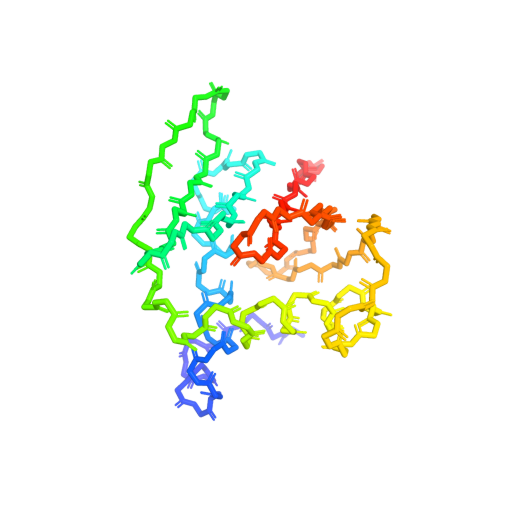57 1.00 95.25 90 PHE A C 1
ATOM 681 O O . PHE A 1 90 ? 5.716 -10.877 -3.664 1.00 95.25 90 PHE A O 1
ATOM 688 N N . LEU A 1 91 ? 4.400 -12.538 -4.426 1.00 95.19 91 LEU A N 1
ATOM 689 C CA . LEU A 1 91 ? 4.550 -12.228 -5.842 1.00 95.19 91 LEU A CA 1
ATOM 690 C C . LEU A 1 91 ? 3.313 -11.473 -6.315 1.00 95.19 91 LEU A C 1
ATOM 692 O O . LEU A 1 91 ? 2.187 -11.820 -5.952 1.00 95.19 91 LEU A O 1
ATOM 696 N N . HIS A 1 92 ? 3.539 -10.440 -7.109 1.00 94.44 92 HIS A N 1
ATOM 697 C CA . HIS A 1 92 ? 2.496 -9.684 -7.774 1.00 94.44 92 HIS A CA 1
ATOM 698 C C . HIS A 1 92 ? 2.721 -9.759 -9.278 1.00 94.44 92 HIS A C 1
ATOM 700 O O . HIS A 1 92 ? 3.797 -9.409 -9.755 1.00 94.44 92 HIS A O 1
ATOM 706 N N . GLU A 1 93 ? 1.724 -10.235 -10.010 1.00 91.19 93 GLU A N 1
ATOM 707 C CA . GLU A 1 93 ? 1.785 -10.279 -11.466 1.00 91.19 93 GLU A CA 1
ATOM 708 C C . GLU A 1 93 ? 1.549 -8.876 -12.019 1.00 91.19 93 GLU A C 1
ATOM 710 O O . GLU A 1 93 ? 0.660 -8.168 -11.567 1.00 91.19 93 GLU A O 1
ATOM 715 N N . TYR A 1 94 ? 2.361 -8.462 -12.985 1.00 90.06 94 TYR A N 1
ATOM 716 C CA . TYR A 1 94 ? 2.168 -7.215 -13.707 1.00 90.06 94 TYR A CA 1
ATOM 717 C C . TYR A 1 94 ? 2.725 -7.363 -15.121 1.00 90.06 94 TYR A C 1
ATOM 719 O O . TYR A 1 94 ? 3.884 -7.726 -15.315 1.00 90.06 94 TYR A O 1
ATOM 727 N N . GLY A 1 95 ? 1.901 -7.102 -16.140 1.00 87.19 95 GLY A N 1
ATOM 728 C CA . GLY A 1 95 ? 2.348 -7.148 -17.539 1.00 87.19 95 GLY A CA 1
ATOM 729 C C . GLY A 1 95 ? 2.858 -8.521 -18.006 1.00 87.19 95 GLY A C 1
ATOM 730 O O . GLY A 1 95 ? 3.644 -8.586 -18.946 1.00 87.19 95 GLY A O 1
ATOM 731 N N . GLY A 1 96 ? 2.418 -9.610 -17.365 1.00 88.12 96 GLY A N 1
ATOM 732 C CA . GLY A 1 96 ? 2.844 -10.978 -17.685 1.00 88.12 96 GLY A CA 1
ATOM 733 C C . GLY A 1 96 ? 4.144 -11.424 -17.012 1.00 88.12 96 GLY A C 1
ATOM 734 O O . GLY A 1 96 ? 4.674 -12.469 -17.385 1.00 88.12 96 GLY A O 1
ATOM 735 N N . ALA A 1 97 ? 4.649 -10.657 -16.045 1.00 87.69 97 ALA A N 1
ATOM 736 C CA . ALA A 1 97 ? 5.799 -11.033 -15.240 1.00 87.69 97 ALA A CA 1
ATOM 737 C C . ALA A 1 97 ? 5.534 -10.841 -13.740 1.00 87.69 97 ALA A C 1
ATOM 739 O O . ALA A 1 97 ? 4.697 -10.030 -13.341 1.00 87.69 97 ALA A O 1
ATOM 740 N N . SER A 1 98 ? 6.262 -11.587 -12.910 1.00 91.62 98 SER A N 1
ATOM 741 C CA . SER A 1 98 ? 6.121 -11.543 -11.455 1.00 91.62 98 SER A CA 1
ATOM 742 C C . SER A 1 98 ? 7.082 -10.528 -10.834 1.00 91.62 98 SER A C 1
ATOM 744 O O . SER A 1 98 ? 8.301 -10.628 -10.980 1.00 91.62 98 SER A O 1
ATOM 746 N N . VAL A 1 99 ? 6.542 -9.596 -10.055 1.00 94.44 99 VAL A N 1
ATOM 747 C CA . VAL A 1 99 ? 7.295 -8.673 -9.201 1.00 94.44 99 VAL A CA 1
ATOM 748 C C . VAL A 1 99 ? 7.302 -9.203 -7.772 1.00 94.44 99 VAL A C 1
ATOM 750 O O . VAL A 1 99 ? 6.252 -9.428 -7.168 1.00 94.44 99 VAL A O 1
ATOM 753 N N . THR A 1 100 ? 8.493 -9.385 -7.202 1.00 96.31 100 THR A N 1
ATOM 754 C CA . THR A 1 100 ? 8.636 -9.732 -5.784 1.00 96.31 100 THR A CA 1
ATOM 755 C C . THR A 1 100 ? 8.350 -8.509 -4.921 1.00 96.31 100 THR A C 1
ATOM 757 O O . THR A 1 100 ? 9.032 -7.490 -5.014 1.00 96.31 100 THR A O 1
ATOM 760 N N . CYS A 1 101 ? 7.360 -8.631 -4.043 1.00 97.12 101 CYS A N 1
ATOM 761 C CA . CYS A 1 101 ? 6.916 -7.589 -3.133 1.00 97.12 101 CYS A CA 1
ATOM 762 C C . CYS A 1 101 ? 7.241 -7.981 -1.691 1.00 97.12 101 CYS A C 1
ATOM 764 O O . CYS A 1 101 ? 6.793 -9.019 -1.199 1.00 97.12 101 CYS A O 1
ATOM 766 N N . HIS A 1 102 ? 7.971 -7.127 -0.979 1.00 96.94 102 HIS A N 1
ATOM 767 C CA . HIS A 1 102 ? 8.229 -7.293 0.448 1.00 96.94 102 HIS A CA 1
ATOM 768 C C . HIS A 1 102 ? 7.253 -6.436 1.252 1.00 96.94 102 HIS A C 1
ATOM 770 O O . HIS A 1 102 ? 7.272 -5.209 1.180 1.00 96.94 102 HIS A O 1
ATOM 776 N N . LEU A 1 103 ? 6.403 -7.088 2.038 1.00 96.62 103 LEU A N 1
ATOM 777 C CA . LEU A 1 103 ? 5.454 -6.447 2.934 1.00 96.62 103 LEU A CA 1
ATOM 778 C C . LEU A 1 103 ? 6.098 -6.244 4.306 1.00 96.62 103 LEU A C 1
ATOM 780 O O . LEU A 1 103 ? 6.552 -7.207 4.919 1.00 96.62 103 LEU A O 1
ATOM 784 N N . THR A 1 104 ? 6.090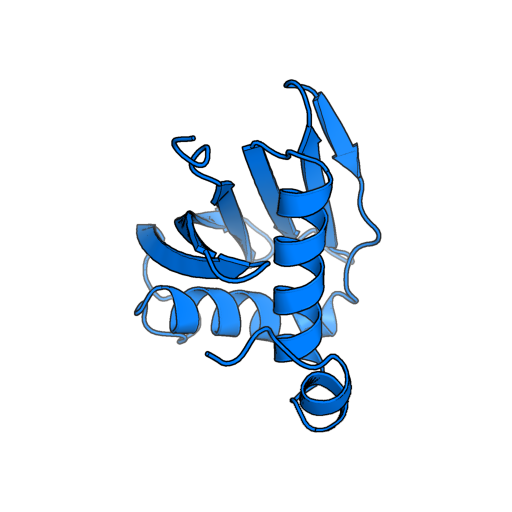 -5.016 4.816 1.00 96.12 104 THR A N 1
ATOM 785 C CA . THR A 1 104 ? 6.461 -4.692 6.199 1.00 96.12 104 THR A CA 1
ATOM 786 C C . THR A 1 104 ? 5.283 -4.037 6.901 1.00 96.12 104 THR A C 1
ATOM 788 O O . THR A 1 104 ? 4.683 -3.102 6.371 1.00 96.12 104 THR A O 1
ATOM 791 N N . ILE A 1 105 ? 4.961 -4.522 8.097 1.00 93.62 105 ILE A N 1
ATOM 792 C CA . ILE A 1 105 ? 3.853 -4.035 8.917 1.00 93.62 105 ILE A CA 1
ATOM 793 C C . ILE A 1 105 ? 4.411 -3.560 10.253 1.00 93.62 105 ILE A C 1
ATOM 795 O O . ILE A 1 105 ? 5.025 -4.345 10.975 1.00 93.62 105 ILE A O 1
ATOM 799 N N . THR A 1 106 ? 4.158 -2.298 10.588 1.00 92.19 106 THR A N 1
ATOM 800 C CA . THR A 1 106 ? 4.587 -1.677 11.845 1.00 92.19 106 THR A CA 1
ATOM 801 C C . THR A 1 106 ? 3.388 -1.035 12.520 1.00 92.19 106 THR A C 1
ATOM 803 O O . THR A 1 106 ? 2.702 -0.217 11.914 1.00 92.19 106 THR A O 1
ATOM 806 N N . SER A 1 107 ? 3.125 -1.372 13.777 1.00 90.56 107 SER A N 1
ATOM 807 C CA . SER A 1 107 ? 2.003 -0.781 14.507 1.00 90.56 107 SER A CA 1
ATOM 808 C C . SER A 1 107 ? 2.267 0.691 14.842 1.00 90.56 107 SER A C 1
ATOM 810 O O . SER A 1 107 ? 3.358 1.054 15.279 1.00 90.56 107 SER A O 1
ATOM 812 N N . SER A 1 108 ? 1.257 1.539 14.656 1.00 88.19 108 SER A N 1
ATOM 813 C CA . SER A 1 108 ? 1.266 2.953 15.044 1.00 88.19 108 SER A CA 1
ATOM 814 C C . SER A 1 108 ? 0.046 3.283 15.912 1.00 88.19 108 SER A C 1
ATOM 816 O O . SER A 1 108 ? -0.869 2.468 16.054 1.00 88.19 108 SER A O 1
ATOM 818 N N . ARG A 1 109 ? -0.007 4.505 16.461 1.00 90.81 109 ARG A N 1
ATOM 819 C CA . ARG A 1 109 ? -1.124 4.979 17.300 1.00 90.81 109 ARG A CA 1
ATOM 820 C C . ARG A 1 109 ? -2.493 4.843 16.623 1.00 90.81 109 ARG A C 1
ATOM 822 O O . ARG A 1 109 ? -3.486 4.629 17.310 1.00 90.81 109 ARG A O 1
ATOM 829 N N . PHE A 1 110 ? -2.553 4.985 15.300 1.00 92.00 110 PHE A N 1
ATOM 830 C CA . PHE A 1 110 ? -3.811 5.051 14.548 1.00 92.00 110 PHE A CA 1
ATOM 831 C C . PHE A 1 110 ? -4.082 3.804 13.692 1.00 92.00 110 PHE A C 1
ATOM 833 O O . PHE A 1 110 ? -5.015 3.802 12.882 1.00 92.00 110 PHE A O 1
ATOM 840 N N . GLY A 1 111 ? -3.272 2.754 13.864 1.00 88.94 111 GLY A N 1
ATOM 841 C CA . GLY A 1 111 ? -3.356 1.486 13.141 1.00 88.94 111 GLY A CA 1
ATOM 842 C C . GLY A 1 111 ? -2.004 1.019 12.603 1.00 88.94 111 GLY A C 1
ATOM 843 O O . GLY A 1 111 ? -0.983 1.681 12.774 1.00 88.94 111 GLY A O 1
ATOM 844 N N . ASP A 1 112 ? -1.994 -0.128 11.931 1.00 92.31 112 ASP A N 1
ATOM 845 C CA . ASP A 1 112 ? -0.790 -0.655 11.289 1.00 92.31 112 ASP A CA 1
ATOM 846 C C . ASP A 1 112 ? -0.386 0.226 10.100 1.00 92.31 112 ASP A C 1
ATOM 848 O O . ASP A 1 112 ? -1.172 0.402 9.171 1.00 92.31 112 ASP A O 1
ATOM 852 N N . THR A 1 113 ? 0.838 0.740 10.104 1.00 94.69 113 THR A N 1
ATOM 853 C CA . THR A 1 113 ? 1.504 1.283 8.918 1.00 94.69 113 THR A CA 1
ATOM 854 C C . THR A 1 113 ? 2.008 0.121 8.076 1.00 94.69 113 THR A C 1
ATOM 856 O O . THR A 1 113 ? 2.662 -0.791 8.587 1.00 94.69 113 THR A O 1
ATOM 859 N N . VAL A 1 114 ? 1.714 0.153 6.779 1.00 95.75 114 VAL A N 1
ATOM 860 C CA . VAL A 1 114 ? 2.093 -0.899 5.837 1.00 95.75 114 VAL A CA 1
ATOM 861 C C . VAL A 1 114 ? 3.002 -0.327 4.764 1.00 95.75 114 VAL A C 1
ATOM 863 O O . VAL A 1 114 ? 2.676 0.666 4.121 1.00 95.75 114 VAL A O 1
ATOM 866 N N . THR A 1 115 ? 4.153 -0.960 4.561 1.00 97.69 115 THR A N 1
ATOM 867 C CA . THR A 1 115 ? 5.069 -0.652 3.459 1.00 97.69 115 THR A CA 1
ATOM 868 C C . THR A 1 115 ? 5.178 -1.855 2.534 1.00 97.69 115 THR A C 1
ATOM 870 O O . THR A 1 115 ? 5.372 -2.975 3.005 1.00 97.69 115 THR A O 1
ATOM 873 N N . VAL A 1 116 ? 5.050 -1.624 1.231 1.00 97.88 116 VAL A N 1
ATOM 874 C CA . VAL A 1 116 ? 5.296 -2.609 0.175 1.00 97.88 116 VAL A CA 1
ATOM 875 C C . VAL A 1 116 ? 6.537 -2.161 -0.583 1.00 97.88 116 VAL A C 1
ATOM 877 O O . VAL A 1 116 ? 6.493 -1.151 -1.281 1.00 97.88 116 VAL A O 1
ATOM 880 N N . SER A 1 117 ? 7.644 -2.880 -0.432 1.00 97.62 117 SER A N 1
ATOM 881 C CA . SER A 1 117 ? 8.863 -2.639 -1.207 1.00 97.62 117 SER A CA 1
ATOM 882 C C . SER A 1 117 ? 8.845 -3.512 -2.458 1.00 97.62 117 SER A C 1
ATOM 884 O O . SER A 1 117 ? 8.614 -4.719 -2.369 1.00 97.62 117 SER A O 1
ATOM 886 N N . LEU A 1 118 ? 9.086 -2.903 -3.613 1.00 96.44 118 LEU A N 1
ATOM 887 C CA . LEU A 1 118 ? 9.060 -3.558 -4.915 1.00 96.44 118 LEU A CA 1
ATOM 888 C C . LEU A 1 118 ? 10.489 -3.948 -5.299 1.00 96.44 118 LEU A C 1
ATOM 890 O O . LEU A 1 118 ? 11.367 -3.088 -5.416 1.00 96.44 118 LEU A O 1
ATOM 894 N N . ALA A 1 119 ? 10.745 -5.244 -5.476 1.00 92.25 119 ALA A N 1
ATOM 895 C CA . ALA A 1 119 ? 12.015 -5.696 -6.020 1.00 92.25 119 ALA A CA 1
ATOM 896 C C . ALA A 1 119 ? 12.141 -5.212 -7.467 1.00 92.25 119 ALA A C 1
ATOM 898 O O . ALA A 1 119 ? 11.186 -5.267 -8.244 1.00 92.25 119 ALA A O 1
ATOM 899 N N . ARG A 1 120 ? 13.335 -4.750 -7.847 1.00 79.00 120 ARG A N 1
ATOM 900 C CA . ARG A 1 120 ? 13.600 -4.438 -9.250 1.00 79.00 120 ARG A CA 1
ATOM 901 C C . ARG A 1 120 ? 13.453 -5.710 -10.071 1.00 79.00 120 ARG A C 1
ATOM 903 O O . ARG A 1 120 ? 14.026 -6.740 -9.724 1.00 79.00 120 ARG A O 1
ATOM 910 N N . HIS A 1 121 ? 12.709 -5.601 -11.163 1.00 58.62 121 HIS A N 1
ATOM 911 C CA . HIS A 1 121 ? 12.657 -6.632 -12.181 1.00 58.62 121 HIS A CA 1
ATOM 912 C C . HIS A 1 121 ? 14.086 -6.860 -12.686 1.00 58.62 121 HIS A C 1
ATOM 914 O O . HIS A 1 121 ? 14.720 -5.921 -13.173 1.00 58.62 121 HIS A O 1
ATOM 920 N N . ALA A 1 122 ? 14.621 -8.072 -12.528 1.00 42.69 122 ALA A N 1
ATOM 921 C CA . ALA A 1 122 ? 15.789 -8.450 -13.310 1.00 42.69 122 ALA A CA 1
ATOM 922 C C . ALA A 1 122 ? 15.340 -8.422 -14.779 1.00 42.69 122 ALA A C 1
ATOM 924 O O . ALA A 1 122 ? 14.316 -9.021 -15.121 1.00 42.69 122 ALA A O 1
ATOM 925 N N . SER A 1 123 ? 16.012 -7.606 -15.593 1.00 44.38 123 SER A N 1
ATOM 926 C CA . SER A 1 123 ? 15.882 -7.665 -17.054 1.00 44.38 123 SER A CA 1
ATOM 927 C C . SER A 1 123 ? 16.523 -8.937 -17.584 1.00 44.38 123 SER A C 1
ATOM 929 O O . SER A 1 123 ? 17.511 -9.386 -16.957 1.00 44.38 123 SER A O 1
#

Secondary structure (DSSP, 8-state):
-----TTGGGSS-HHHHHHHHHHHHHHHTT-SEEEEEE-SSSEEEEEEETTEEEE--PPPGGGHHHHHHHHHHHTT---STTPPPEEEEEEEEETTEEEEEEEEEEEETTEEEEEEEEPPPP-

pLDDT: mean 86.72, std 15.71, range [38.97, 98.19]

Radius of gyration: 14.03 Å; Cα contacts (8 Å, |Δi|>4): 204; chains: 1; bounding box: 32×28×38 Å

Foldseek 3Di:
DPQDDVVVLVPDDPLLSVLLVLVQVLVVLVFQKWKWADDQQFIWIWTQHPNDTDTDDGDGNVCVLVNQLSVCVQQVHHSDFPGDFDKGWHWDDYPNDTWIWIWGWDADPRGIMIMIGTDDDDD